Protein AF-A0A7S3ITV2-F1 (afdb_monomer_lite)

Organism: NCBI:txid197538

Radius of gyration: 13.48 Å; chains: 1; bounding box: 32×33×37 Å

Sequence (125 aa):
KNMDFQTINFPIIEEAFLAAESKDYLYSIFVASATGRLDAEIQTMKANNLPECLKQLPEQLGLSNDKALTLIVSLHSLMKEYISTSMVDETVLADKFPPDFKKQLKSFLFKQMREVAPLMKTYIQ

Secondary structure (DSSP, 8-state):
----TT---HHHHHHHHHH-S-HHHHHHHHHHHTSHHHHHHTTT--TTS--HHHHSHHHHTT--HHHHHHHHHHHHHHHHHIIIIITT-HHHHHTTS-TTS-HHHHHHHHHHHHHHHHHHTTT--

Structure (mmCIF, N/CA/C/O backbone):
data_AF-A0A7S3ITV2-F1
#
_entry.id   AF-A0A7S3ITV2-F1
#
loop_
_atom_site.group_PDB
_atom_site.id
_atom_site.type_symbol
_atom_site.label_atom_id
_atom_site.label_alt_id
_atom_site.label_comp_id
_atom_site.label_asym_id
_atom_site.label_entity_id
_atom_site.label_seq_id
_atom_site.pdbx_PDB_ins_code
_atom_site.Cartn_x
_atom_site.Cartn_y
_atom_site.Cartn_z
_atom_site.occupancy
_atom_site.B_iso_or_equiv
_atom_site.auth_seq_id
_atom_site.auth_comp_id
_atom_site.auth_asym_id
_atom_site.auth_atom_id
_atom_site.pdbx_PDB_model_num
ATOM 1 N N . LYS A 1 1 ? -5.144 -20.316 12.631 1.00 33.03 1 LYS A N 1
ATOM 2 C CA . LYS A 1 1 ? -5.340 -20.066 11.184 1.00 33.03 1 LYS A CA 1
ATOM 3 C C . LYS A 1 1 ? -4.181 -19.194 10.743 1.00 33.03 1 LYS A C 1
ATOM 5 O O . LYS A 1 1 ? -4.117 -18.069 11.217 1.00 33.03 1 LYS A O 1
ATOM 10 N N . ASN A 1 2 ? -3.246 -19.725 9.957 1.00 29.48 2 ASN A N 1
ATOM 11 C CA . ASN A 1 2 ? -2.222 -18.884 9.341 1.00 29.48 2 ASN A CA 1
ATOM 12 C C . ASN A 1 2 ? -2.955 -17.952 8.374 1.00 29.48 2 ASN A C 1
ATOM 14 O O . ASN A 1 2 ? -3.701 -18.435 7.523 1.00 29.48 2 ASN A O 1
ATOM 18 N N . MET A 1 3 ? -2.851 -16.642 8.593 1.00 35.62 3 MET A N 1
ATOM 19 C CA . MET A 1 3 ? -3.267 -15.669 7.590 1.00 35.62 3 MET A CA 1
ATOM 20 C C . MET A 1 3 ? -2.385 -15.894 6.367 1.00 35.62 3 MET A C 1
ATOM 22 O O . MET A 1 3 ? -1.172 -16.039 6.496 1.00 35.62 3 MET A O 1
ATOM 26 N N . ASP A 1 4 ? -3.001 -15.996 5.198 1.00 40.44 4 ASP A N 1
ATOM 27 C CA . ASP A 1 4 ? -2.265 -16.101 3.950 1.00 40.44 4 ASP A CA 1
ATOM 28 C C . ASP A 1 4 ? -1.756 -14.699 3.592 1.00 40.44 4 ASP A C 1
ATOM 30 O O . ASP A 1 4 ? -2.453 -13.896 2.969 1.00 40.44 4 ASP A O 1
ATOM 34 N N . PHE A 1 5 ? -0.566 -14.367 4.101 1.00 47.47 5 PHE A N 1
ATOM 35 C CA . PHE A 1 5 ? 0.058 -13.043 3.998 1.00 47.47 5 PHE A CA 1
ATOM 36 C C . PHE A 1 5 ? 0.400 -12.638 2.552 1.00 47.47 5 PHE A C 1
ATOM 38 O O . PHE A 1 5 ? 0.908 -11.545 2.347 1.00 47.47 5 PHE A O 1
ATOM 45 N N . GLN A 1 6 ? 0.114 -13.482 1.553 1.00 54.09 6 GLN A N 1
ATOM 46 C CA . GLN A 1 6 ? 0.281 -13.173 0.129 1.00 54.09 6 GLN A CA 1
ATOM 47 C C . GLN A 1 6 ? -0.941 -12.489 -0.506 1.00 54.09 6 GLN A C 1
ATOM 49 O O . GLN A 1 6 ? -0.875 -12.048 -1.652 1.00 54.09 6 GLN A O 1
ATOM 54 N N . THR A 1 7 ? -2.069 -12.391 0.205 1.00 73.31 7 THR A N 1
ATOM 55 C CA . THR A 1 7 ? -3.303 -11.838 -0.373 1.00 73.31 7 THR A CA 1
ATOM 56 C C . THR A 1 7 ? -3.425 -10.341 -0.088 1.00 73.31 7 THR A C 1
ATOM 58 O O . THR A 1 7 ? -3.628 -9.929 1.053 1.00 73.31 7 THR A O 1
ATOM 61 N N . ILE A 1 8 ? -3.355 -9.516 -1.137 1.00 86.44 8 ILE A N 1
ATOM 62 C CA . ILE A 1 8 ? -3.612 -8.071 -1.052 1.00 86.44 8 ILE A CA 1
ATOM 63 C C . ILE A 1 8 ? -5.104 -7.848 -0.766 1.00 86.44 8 ILE A C 1
ATOM 65 O O . ILE A 1 8 ? -5.960 -8.149 -1.600 1.00 86.44 8 ILE A O 1
ATOM 69 N N . ASN A 1 9 ? -5.439 -7.290 0.399 1.00 88.94 9 ASN A N 1
ATOM 70 C CA . ASN A 1 9 ? -6.812 -6.927 0.737 1.00 88.94 9 ASN A CA 1
ATOM 71 C C . ASN A 1 9 ? -7.109 -5.499 0.238 1.00 88.94 9 ASN A C 1
ATOM 73 O O . ASN A 1 9 ? -6.869 -4.507 0.920 1.00 88.94 9 ASN A O 1
ATOM 77 N N . PHE A 1 10 ? -7.618 -5.377 -0.989 1.00 88.38 10 PHE A N 1
ATOM 78 C CA . PHE A 1 10 ? -7.994 -4.075 -1.554 1.00 88.38 10 PHE A CA 1
ATOM 79 C C . PHE A 1 10 ? -9.107 -3.346 -0.776 1.00 88.38 10 PHE A C 1
ATOM 81 O O . PHE A 1 10 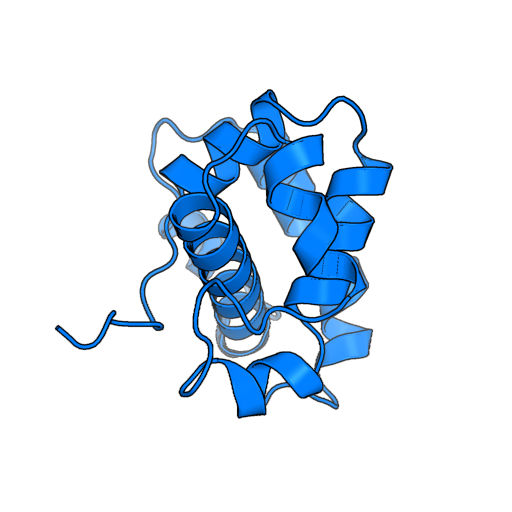? -8.980 -2.132 -0.612 1.00 88.38 10 PHE A O 1
ATOM 88 N N . PRO A 1 11 ? -10.148 -4.024 -0.244 1.00 90.06 11 PRO A N 1
ATOM 89 C CA . PRO A 1 11 ? -11.162 -3.365 0.579 1.00 90.06 11 PRO A CA 1
ATOM 90 C C . PRO A 1 11 ? -10.597 -2.632 1.797 1.00 90.06 11 PRO A C 1
ATOM 92 O O . PRO A 1 11 ? -10.998 -1.499 2.049 1.00 90.06 11 PRO A O 1
ATOM 95 N N . ILE A 1 12 ? -9.647 -3.229 2.531 1.00 88.06 12 ILE A N 1
ATOM 96 C CA . ILE A 1 12 ? -9.076 -2.549 3.703 1.00 88.06 12 ILE A CA 1
ATOM 97 C C . ILE A 1 12 ? -8.195 -1.367 3.302 1.00 88.06 12 ILE A C 1
ATOM 99 O O . ILE A 1 12 ? -8.165 -0.365 4.010 1.00 88.06 12 ILE A O 1
ATOM 103 N N . ILE A 1 13 ? -7.508 -1.462 2.157 1.00 88.69 13 ILE A N 1
ATOM 104 C CA . ILE A 1 13 ? -6.761 -0.337 1.591 1.00 88.69 13 ILE A CA 1
ATOM 105 C C . ILE A 1 13 ? -7.740 0.794 1.282 1.00 88.69 13 ILE A C 1
ATOM 107 O O . ILE A 1 13 ? -7.528 1.916 1.719 1.00 88.69 13 ILE A O 1
ATOM 111 N N . GLU A 1 14 ? -8.843 0.520 0.594 1.00 87.38 14 GLU A N 1
ATOM 112 C CA . GLU A 1 14 ? -9.832 1.553 0.292 1.00 87.38 14 GLU A CA 1
ATOM 113 C C . GLU A 1 14 ? -10.475 2.151 1.553 1.00 87.38 14 GLU A C 1
ATOM 115 O O . GLU A 1 14 ? -10.556 3.373 1.657 1.00 87.38 14 GLU A O 1
ATOM 120 N N . GLU A 1 15 ? -10.854 1.328 2.535 1.00 87.06 15 GLU A N 1
ATOM 121 C CA . GLU A 1 15 ? -11.388 1.782 3.829 1.00 87.06 15 GLU A CA 1
ATOM 122 C C . GLU A 1 15 ? -10.406 2.729 4.536 1.00 87.06 15 GLU A C 1
ATOM 124 O O . GLU A 1 15 ? -10.766 3.857 4.871 1.00 87.06 15 GLU A O 1
ATOM 129 N N . ALA A 1 16 ? -9.148 2.308 4.690 1.00 83.25 16 ALA A N 1
ATOM 130 C CA . ALA A 1 16 ? -8.092 3.098 5.319 1.00 83.25 16 ALA A CA 1
ATOM 131 C C . ALA A 1 16 ? -7.841 4.422 4.589 1.00 83.25 16 ALA A C 1
ATOM 133 O O . ALA A 1 16 ? -7.660 5.466 5.209 1.00 83.25 16 ALA A O 1
ATOM 134 N N . PHE A 1 17 ? -7.849 4.390 3.259 1.00 79.62 17 PHE A N 1
ATOM 135 C CA . PHE A 1 17 ? -7.614 5.570 2.441 1.00 79.62 17 PHE A CA 1
ATOM 136 C C . PHE A 1 17 ? -8.769 6.566 2.453 1.00 79.62 17 PHE A C 1
ATOM 138 O O . PHE A 1 17 ? -8.530 7.762 2.306 1.00 79.62 17 PHE A O 1
ATOM 145 N N . LEU A 1 18 ? -10.004 6.093 2.609 1.00 81.69 18 LEU A N 1
ATOM 146 C CA . LEU A 1 18 ? -11.173 6.956 2.764 1.00 81.69 18 LEU A CA 1
ATOM 147 C C . LEU A 1 18 ? -11.281 7.536 4.174 1.00 81.69 18 LEU A C 1
ATOM 149 O O . LEU A 1 18 ? -11.800 8.639 4.322 1.00 81.69 18 LEU A O 1
ATOM 153 N N . ALA A 1 19 ? -10.794 6.810 5.180 1.00 81.69 19 ALA A N 1
ATOM 154 C CA . ALA A 1 19 ? -10.731 7.274 6.562 1.00 81.69 19 ALA A CA 1
ATOM 155 C C . ALA A 1 19 ? -9.559 8.236 6.820 1.00 81.69 19 ALA A C 1
ATOM 157 O O . ALA A 1 19 ? -9.601 9.018 7.764 1.00 81.69 19 ALA A O 1
ATOM 158 N N . ALA A 1 20 ? -8.512 8.194 5.995 1.00 74.88 20 ALA A N 1
ATOM 159 C CA . ALA A 1 20 ? -7.344 9.035 6.187 1.00 74.88 20 ALA A CA 1
ATOM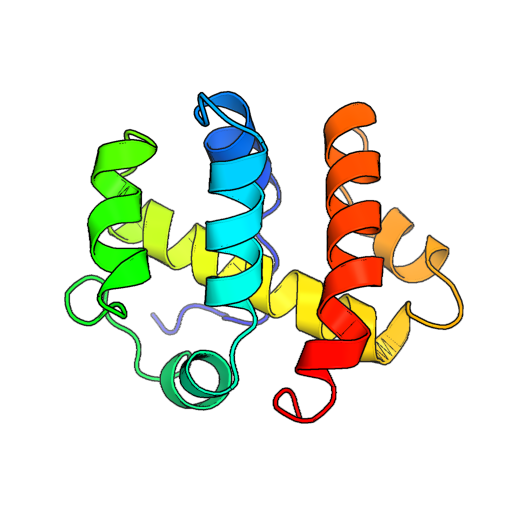 160 C C . ALA A 1 20 ? -7.629 10.509 5.874 1.00 74.88 20 ALA A C 1
ATOM 162 O O . ALA A 1 20 ? -7.946 10.888 4.746 1.00 74.88 20 ALA A O 1
ATOM 163 N N . GLU A 1 21 ? -7.395 11.361 6.868 1.00 69.38 21 GLU A N 1
ATOM 164 C CA . GLU A 1 21 ? -7.569 12.813 6.757 1.00 69.38 21 GLU A CA 1
ATOM 165 C C . GLU A 1 21 ? -6.469 13.492 5.916 1.00 69.38 21 GLU A C 1
ATOM 167 O O . GLU A 1 21 ? -6.619 14.640 5.496 1.00 69.38 21 GLU A O 1
ATOM 172 N N . SER A 1 22 ? -5.357 12.794 5.639 1.00 75.31 22 SER A N 1
ATOM 173 C CA . SER A 1 22 ? -4.219 13.333 4.885 1.00 75.31 22 SER A CA 1
ATOM 174 C C . SER A 1 22 ? -3.534 12.302 3.985 1.00 75.31 22 SER A C 1
ATOM 176 O O . SER A 1 22 ? -3.246 11.169 4.376 1.00 75.31 22 SER A O 1
ATOM 178 N N . LYS A 1 23 ? -3.184 12.742 2.769 1.00 71.00 23 LYS A N 1
ATOM 179 C CA . LYS A 1 23 ? -2.385 11.966 1.806 1.00 71.00 23 LYS A CA 1
ATOM 180 C C . LYS A 1 23 ? -0.942 11.752 2.269 1.00 71.00 23 LYS A C 1
ATOM 182 O O . LYS A 1 23 ? -0.361 10.722 1.935 1.00 71.00 23 LYS A O 1
ATOM 187 N N . ASP A 1 24 ? -0.389 12.678 3.049 1.00 74.75 24 ASP A N 1
ATOM 188 C CA . ASP A 1 24 ? 0.977 12.577 3.585 1.00 74.75 24 ASP A CA 1
ATOM 189 C C . ASP A 1 24 ? 1.064 11.501 4.671 1.00 74.75 24 ASP A C 1
ATOM 191 O O . ASP A 1 24 ? 2.058 10.782 4.803 1.00 74.75 24 ASP A O 1
ATOM 195 N N . TYR A 1 25 ? -0.029 11.340 5.414 1.00 72.56 25 TYR A N 1
ATOM 196 C CA . TYR A 1 25 ? -0.159 10.297 6.415 1.00 72.56 25 TYR A CA 1
ATOM 197 C C . TYR A 1 25 ? -0.217 8.908 5.762 1.00 72.56 25 TYR A C 1
ATOM 199 O O . TYR A 1 25 ? 0.542 8.010 6.122 1.00 72.56 25 TYR A O 1
ATOM 207 N N . LEU A 1 26 ? -1.022 8.763 4.707 1.00 73.94 26 LEU A N 1
ATOM 208 C CA . LEU A 1 26 ? -1.081 7.541 3.899 1.00 73.94 26 LEU A CA 1
ATOM 209 C C . LEU A 1 26 ? 0.256 7.192 3.249 1.00 73.94 26 LEU A C 1
ATOM 211 O O . LEU A 1 26 ? 0.624 6.021 3.192 1.00 73.94 26 LEU A O 1
ATOM 215 N N . TYR A 1 27 ? 0.997 8.198 2.785 1.00 78.19 27 TYR A N 1
ATOM 216 C CA . TYR A 1 27 ? 2.351 8.000 2.285 1.00 78.19 27 TYR A CA 1
ATOM 217 C C . TYR A 1 27 ? 3.291 7.478 3.374 1.00 78.19 27 TYR A C 1
ATOM 219 O O . TYR A 1 27 ? 3.992 6.495 3.156 1.00 78.19 27 TYR A O 1
ATOM 227 N N . SER A 1 28 ? 3.259 8.080 4.564 1.00 77.50 28 SER A N 1
ATOM 228 C CA . SER A 1 28 ? 4.092 7.663 5.699 1.00 77.50 28 SER A CA 1
ATOM 229 C C . SER A 1 28 ? 3.807 6.216 6.113 1.00 77.50 28 SER A C 1
ATOM 231 O O . SER A 1 28 ? 4.739 5.442 6.336 1.00 77.50 28 SER A O 1
ATOM 233 N N . ILE A 1 29 ? 2.528 5.824 6.140 1.00 78.25 29 ILE A N 1
ATOM 234 C CA . ILE A 1 29 ? 2.105 4.435 6.365 1.00 78.25 29 ILE A CA 1
ATOM 235 C C . ILE A 1 29 ? 2.656 3.525 5.276 1.00 78.25 29 ILE A C 1
ATOM 237 O O . ILE A 1 29 ? 3.208 2.469 5.573 1.00 78.25 29 ILE A O 1
ATOM 241 N N . PHE A 1 30 ? 2.494 3.922 4.017 1.00 79.69 30 PHE A N 1
ATOM 242 C CA . PHE A 1 30 ? 2.910 3.127 2.877 1.00 79.69 30 PHE A CA 1
ATOM 243 C C . PHE A 1 30 ? 4.423 2.877 2.890 1.00 79.69 30 PHE A C 1
ATOM 245 O O . PHE A 1 30 ? 4.857 1.727 2.812 1.00 79.69 30 PHE A O 1
ATOM 252 N N . VAL A 1 31 ? 5.222 3.927 3.099 1.00 79.12 31 VAL A N 1
ATOM 253 C CA . VAL A 1 31 ? 6.680 3.833 3.256 1.00 79.12 31 VAL A CA 1
ATOM 254 C C . VAL A 1 31 ? 7.034 2.922 4.425 1.00 79.12 31 VAL A C 1
ATOM 256 O O . VAL A 1 31 ? 7.809 1.986 4.241 1.00 79.12 31 VAL A O 1
ATOM 259 N N . ALA A 1 32 ? 6.438 3.143 5.603 1.00 77.19 32 ALA A N 1
ATOM 260 C CA . ALA A 1 32 ? 6.679 2.310 6.777 1.00 77.19 32 ALA A CA 1
ATOM 261 C C . ALA A 1 32 ? 6.365 0.834 6.490 1.00 77.19 32 ALA A C 1
ATOM 263 O O . ALA A 1 32 ? 7.204 -0.021 6.774 1.00 77.19 32 ALA A O 1
ATOM 264 N N . SER A 1 33 ? 5.218 0.560 5.854 1.00 77.88 33 SER A N 1
ATOM 265 C CA . SER A 1 33 ? 4.748 -0.780 5.483 1.00 77.88 33 SER A CA 1
ATOM 266 C C . SER A 1 33 ? 5.659 -1.491 4.481 1.00 77.88 33 SER A C 1
ATOM 268 O O . SER A 1 33 ? 5.684 -2.714 4.443 1.00 77.88 33 SER A O 1
ATOM 270 N N . ALA A 1 34 ? 6.454 -0.753 3.707 1.00 73.75 34 ALA A N 1
ATOM 271 C CA . ALA A 1 34 ? 7.354 -1.316 2.709 1.00 73.75 34 ALA A CA 1
ATOM 272 C C . ALA A 1 34 ? 8.773 -1.609 3.243 1.00 73.75 34 ALA A C 1
ATOM 274 O O . ALA A 1 34 ? 9.584 -2.168 2.510 1.00 73.75 34 ALA A O 1
ATOM 275 N N . THR A 1 35 ? 9.113 -1.231 4.487 1.00 69.81 35 THR A N 1
ATOM 276 C CA . THR A 1 35 ? 10.482 -1.363 5.045 1.00 69.81 35 THR A CA 1
ATOM 277 C C . THR A 1 35 ? 10.957 -2.795 5.273 1.00 69.81 35 THR A C 1
ATOM 279 O O . THR A 1 35 ? 10.184 -3.670 5.636 1.00 69.81 35 THR A O 1
ATOM 282 N N . GLY A 1 36 ? 12.268 -3.038 5.122 1.00 58.44 36 GLY A N 1
ATOM 283 C CA . GLY A 1 36 ? 12.864 -4.375 5.287 1.00 58.44 36 GLY A CA 1
ATOM 284 C C . GLY A 1 36 ? 12.707 -4.987 6.680 1.00 58.44 36 GLY A C 1
ATOM 285 O O . GLY A 1 36 ? 12.787 -6.202 6.822 1.00 58.44 36 GLY A O 1
ATOM 286 N N . ARG A 1 37 ? 12.434 -4.173 7.713 1.00 62.47 37 ARG A N 1
ATOM 287 C CA . ARG A 1 37 ? 12.070 -4.698 9.041 1.00 62.47 37 ARG A CA 1
ATOM 288 C C . ARG A 1 37 ? 10.768 -5.493 8.973 1.00 62.47 37 ARG A C 1
ATOM 290 O O . ARG A 1 37 ? 10.673 -6.555 9.569 1.00 62.47 37 ARG A O 1
ATOM 297 N N . LEU A 1 38 ? 9.808 -5.020 8.181 1.00 66.69 38 LEU A N 1
ATOM 298 C CA . LEU A 1 38 ? 8.526 -5.684 8.007 1.00 66.69 38 LEU A CA 1
ATOM 299 C C . LEU A 1 38 ? 8.627 -6.989 7.233 1.00 66.69 38 LEU A C 1
ATOM 301 O O . LEU A 1 38 ? 7.984 -7.928 7.661 1.00 66.69 38 LEU A O 1
ATOM 305 N N . ASP A 1 39 ? 9.423 -7.098 6.168 1.00 66.44 39 ASP A N 1
ATOM 306 C CA . ASP A 1 39 ? 9.495 -8.343 5.372 1.00 66.44 39 ASP A CA 1
ATOM 307 C C . ASP A 1 39 ? 9.933 -9.546 6.239 1.00 66.44 39 ASP A C 1
ATOM 309 O O . ASP A 1 39 ? 9.324 -10.616 6.199 1.00 66.44 39 ASP A O 1
ATOM 313 N N . ALA A 1 40 ? 10.913 -9.337 7.128 1.00 66.62 40 ALA A N 1
ATOM 314 C CA . ALA A 1 40 ? 11.342 -10.340 8.107 1.00 66.62 40 ALA A CA 1
ATOM 315 C C . ALA A 1 40 ? 10.320 -10.559 9.244 1.00 66.62 40 ALA A C 1
ATOM 317 O O . ALA A 1 40 ? 10.161 -11.675 9.742 1.00 66.62 40 ALA A O 1
ATOM 318 N N . GLU A 1 41 ? 9.622 -9.505 9.670 1.00 66.12 41 GLU A N 1
ATOM 319 C CA . GLU A 1 41 ? 8.688 -9.547 10.800 1.00 66.12 41 GLU A CA 1
ATOM 320 C C . GLU A 1 41 ? 7.275 -10.007 10.406 1.00 66.12 41 GLU A C 1
ATOM 322 O O . GLU A 1 41 ? 6.548 -10.501 11.268 1.00 66.12 41 GLU A O 1
ATOM 327 N N . ILE A 1 42 ? 6.880 -9.926 9.129 1.00 66.44 42 ILE A N 1
ATOM 328 C CA . ILE A 1 42 ? 5.499 -10.148 8.663 1.00 66.44 42 ILE A CA 1
ATOM 329 C C . ILE A 1 42 ? 5.001 -11.555 8.995 1.00 66.44 42 ILE A C 1
ATOM 331 O O . ILE A 1 42 ? 3.836 -11.739 9.334 1.00 66.44 42 ILE A O 1
ATOM 335 N N . GLN A 1 43 ? 5.905 -12.540 8.987 1.00 62.12 43 GLN A N 1
ATOM 336 C CA . GLN A 1 43 ? 5.600 -13.936 9.316 1.00 62.12 43 GLN A CA 1
ATOM 337 C C . GLN A 1 43 ? 5.352 -14.163 10.815 1.00 62.12 43 GLN A C 1
ATOM 339 O O . GLN A 1 43 ? 4.758 -15.170 11.201 1.00 62.12 43 GLN A O 1
ATOM 344 N N . THR A 1 44 ? 5.807 -13.244 11.671 1.00 64.50 44 THR A N 1
ATOM 345 C CA . THR A 1 44 ? 5.712 -13.345 13.138 1.00 64.50 44 THR A CA 1
ATOM 346 C C . THR A 1 44 ? 4.876 -12.227 13.765 1.00 64.50 44 THR A C 1
ATOM 348 O O . THR A 1 44 ? 4.636 -12.241 14.978 1.00 64.50 44 THR A O 1
ATOM 351 N N . MET A 1 45 ? 4.396 -11.282 12.950 1.00 65.38 45 MET A N 1
ATOM 352 C CA . MET A 1 45 ? 3.625 -10.134 13.399 1.00 65.38 45 MET A CA 1
ATOM 353 C C . MET A 1 45 ? 2.324 -10.564 14.071 1.00 65.38 45 MET A C 1
ATOM 355 O O . MET A 1 45 ? 1.483 -11.267 13.512 1.00 65.38 45 MET A O 1
ATOM 359 N N . LYS A 1 46 ? 2.147 -10.073 15.295 1.00 65.44 46 LYS A N 1
ATOM 360 C CA . LYS A 1 46 ? 0.883 -10.101 16.030 1.00 65.44 46 LYS A CA 1
ATOM 361 C C . LYS A 1 46 ? 0.426 -8.663 16.218 1.00 65.44 46 LYS A C 1
ATOM 363 O O . LYS A 1 46 ? 1.264 -7.775 16.346 1.00 65.44 46 LYS A O 1
ATOM 368 N N . ALA A 1 47 ? -0.884 -8.448 16.318 1.00 60.34 47 ALA A N 1
ATOM 369 C CA . ALA A 1 47 ? -1.496 -7.129 16.506 1.00 60.34 47 ALA A CA 1
ATOM 370 C C . ALA A 1 47 ? -0.854 -6.281 17.631 1.00 60.34 47 ALA A C 1
ATOM 372 O O . ALA A 1 47 ? -0.817 -5.060 17.540 1.00 60.34 47 ALA A O 1
ATOM 373 N N . ASN A 1 48 ? -0.286 -6.923 18.660 1.00 59.41 48 ASN A N 1
ATOM 374 C CA . ASN A 1 48 ? 0.337 -6.257 19.810 1.00 59.41 48 ASN A CA 1
ATOM 375 C C . ASN A 1 48 ? 1.831 -5.918 19.621 1.00 59.41 48 ASN A C 1
ATOM 377 O O . ASN A 1 48 ? 2.424 -5.310 20.507 1.00 59.41 48 ASN A O 1
ATOM 381 N N . ASN A 1 49 ? 2.452 -6.335 18.513 1.00 64.88 49 ASN A N 1
ATOM 382 C CA . ASN A 1 49 ? 3.888 -6.180 18.253 1.00 64.88 49 ASN A CA 1
ATOM 383 C C . ASN A 1 49 ? 4.166 -5.482 16.911 1.00 64.88 49 ASN A C 1
ATOM 385 O O . ASN A 1 49 ? 5.081 -5.852 16.183 1.00 64.88 49 ASN A O 1
ATOM 389 N N . LEU A 1 50 ? 3.336 -4.498 16.562 1.00 63.50 50 LEU A N 1
ATOM 390 C CA . LEU A 1 50 ? 3.576 -3.633 15.410 1.00 63.50 50 LEU A CA 1
ATOM 391 C C . LEU A 1 50 ? 4.755 -2.675 15.694 1.00 63.50 50 LEU A C 1
ATOM 393 O O . LEU A 1 50 ? 4.933 -2.271 16.844 1.00 63.50 50 LEU A O 1
ATOM 397 N N . PRO A 1 51 ? 5.540 -2.265 14.681 1.00 62.03 51 PRO A N 1
ATOM 398 C CA . PRO A 1 51 ? 6.503 -1.175 14.781 1.00 62.03 51 PRO A CA 1
ATOM 399 C C . PRO A 1 51 ? 5.871 0.090 15.361 1.00 62.03 51 PRO A C 1
ATOM 401 O O . PRO A 1 51 ? 4.698 0.359 15.120 1.00 62.03 51 PRO A O 1
ATOM 404 N N . GLU A 1 52 ? 6.648 0.897 16.087 1.00 66.19 52 GLU A N 1
ATOM 405 C CA . GLU A 1 52 ? 6.165 2.106 16.777 1.00 66.19 52 GLU A CA 1
ATOM 406 C C . GLU A 1 52 ? 5.334 3.026 15.861 1.00 66.19 52 GLU A C 1
ATOM 408 O O . GLU A 1 52 ? 4.242 3.455 16.226 1.00 66.19 52 GLU A O 1
ATOM 413 N N . CYS A 1 53 ? 5.805 3.245 14.627 1.00 59.78 53 CYS A N 1
ATOM 414 C CA . CYS A 1 53 ? 5.129 4.057 13.610 1.00 59.78 53 CYS A CA 1
ATOM 415 C C . CYS A 1 53 ? 3.796 3.470 13.114 1.00 59.78 53 CYS A C 1
ATOM 417 O O . CYS A 1 53 ? 2.986 4.188 12.540 1.00 59.78 53 CYS A O 1
ATOM 419 N N . LEU A 1 54 ? 3.561 2.178 13.341 1.00 67.50 54 LEU A N 1
ATOM 420 C CA . LEU A 1 54 ? 2.356 1.449 12.951 1.00 67.50 54 LEU A CA 1
ATOM 421 C C . LEU A 1 54 ? 1.424 1.171 14.138 1.00 67.50 54 LEU A C 1
ATOM 423 O O . LEU A 1 54 ? 0.260 0.850 13.925 1.00 67.50 54 LEU A O 1
ATOM 427 N N . LYS A 1 55 ? 1.887 1.324 15.387 1.00 71.12 55 LYS A N 1
ATOM 428 C CA . LYS A 1 55 ? 1.039 1.194 16.589 1.00 71.12 55 LYS A CA 1
ATOM 429 C C . LYS A 1 55 ? -0.000 2.310 16.706 1.00 71.12 55 LYS A C 1
ATOM 431 O O . LYS A 1 55 ? -1.047 2.087 17.298 1.00 71.12 55 LYS A O 1
ATOM 436 N N . GLN A 1 56 ? 0.287 3.491 16.158 1.00 72.94 56 GLN A N 1
ATOM 437 C CA . GLN A 1 56 ? -0.625 4.645 16.168 1.00 72.94 56 GLN A CA 1
ATOM 438 C C . GLN A 1 56 ? -1.653 4.598 15.025 1.00 72.94 56 GLN A C 1
ATOM 440 O O . GLN A 1 56 ? -2.667 5.290 15.057 1.00 72.94 56 GLN A O 1
ATOM 445 N N . LEU A 1 57 ? -1.418 3.733 14.037 1.00 74.38 57 LEU A N 1
ATOM 446 C CA . LEU A 1 57 ? -2.229 3.583 12.834 1.00 74.38 57 LEU A CA 1
ATOM 447 C C . LEU A 1 57 ? -3.693 3.177 13.091 1.00 74.38 57 LEU A C 1
ATOM 449 O O . LEU A 1 57 ? -4.568 3.764 12.454 1.00 74.38 57 LEU A O 1
ATOM 453 N N . PRO A 1 58 ? -4.005 2.227 14.001 1.00 77.50 58 PRO A N 1
ATOM 454 C CA . PRO A 1 58 ? -5.388 1.884 14.325 1.00 77.50 58 PRO A CA 1
ATOM 455 C C . PRO A 1 58 ? -6.180 3.100 14.823 1.00 77.50 58 PRO A C 1
ATOM 457 O O . PRO A 1 58 ? -7.258 3.382 14.311 1.00 77.50 58 PRO A O 1
ATOM 460 N N . GLU A 1 59 ? -5.622 3.862 15.767 1.00 77.69 59 GLU A N 1
ATOM 461 C CA . GLU A 1 59 ? -6.276 5.041 16.345 1.00 77.69 59 GLU A CA 1
ATOM 462 C C . GLU A 1 59 ? -6.472 6.147 15.301 1.00 77.69 59 GLU A C 1
ATOM 464 O O . GLU A 1 59 ? -7.567 6.686 15.164 1.00 77.69 59 GLU A O 1
ATOM 469 N N . GLN A 1 60 ? -5.438 6.425 14.506 1.00 75.94 60 GLN A N 1
ATOM 470 C CA . GLN A 1 60 ? -5.435 7.502 13.511 1.00 75.94 60 GLN A CA 1
ATOM 471 C C . GLN A 1 60 ? -6.359 7.246 12.313 1.00 75.94 60 GLN A C 1
ATOM 473 O O .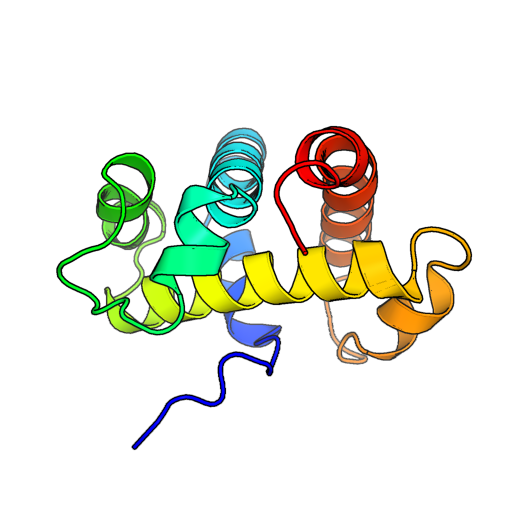 GLN A 1 60 ? -6.816 8.197 11.686 1.00 75.94 60 GLN A O 1
ATOM 478 N N . LEU A 1 61 ? -6.642 5.983 11.985 1.00 76.94 61 LEU A N 1
ATOM 479 C CA . LEU A 1 61 ? -7.560 5.612 10.901 1.00 76.94 61 LEU A CA 1
ATOM 480 C C . LEU A 1 61 ? -8.925 5.123 11.402 1.00 76.94 61 LEU A C 1
ATOM 482 O O . LEU A 1 61 ? -9.749 4.694 10.596 1.00 76.94 61 LEU A O 1
ATOM 486 N N . GLY A 1 62 ? -9.162 5.130 12.718 1.00 78.56 62 GLY A N 1
ATOM 487 C CA . GLY A 1 62 ? -10.376 4.560 13.307 1.00 78.56 62 GLY A CA 1
ATOM 488 C C . GLY A 1 62 ? -10.540 3.058 13.031 1.00 78.56 62 GLY A C 1
ATOM 489 O O . GLY A 1 62 ? -11.661 2.557 12.940 1.00 78.56 62 GLY A O 1
ATOM 490 N N . LEU A 1 63 ? -9.433 2.330 12.866 1.00 81.88 63 LEU A N 1
ATOM 491 C CA . LEU A 1 63 ? -9.404 0.898 12.580 1.00 81.88 63 LEU A CA 1
ATOM 492 C C . LEU A 1 63 ? -9.147 0.093 13.859 1.00 81.88 63 LEU A C 1
ATOM 494 O O . LEU A 1 63 ? -8.413 0.504 14.750 1.00 81.88 63 LEU A O 1
ATOM 498 N N . SER A 1 64 ? -9.684 -1.126 13.928 1.00 83.75 64 SER A N 1
ATOM 499 C CA . SER A 1 64 ? -9.227 -2.108 14.924 1.00 83.75 64 SER A CA 1
ATOM 500 C C . SER A 1 64 ? -7.778 -2.540 14.650 1.00 83.75 64 SER A C 1
ATOM 502 O O . SER A 1 64 ? -7.354 -2.538 13.492 1.00 83.75 64 SER A O 1
ATOM 504 N N . ASN A 1 65 ? -7.060 -3.030 15.664 1.00 78.25 65 ASN A N 1
ATOM 505 C CA . ASN A 1 65 ? -5.685 -3.525 15.494 1.00 78.25 65 ASN A CA 1
ATOM 506 C C . ASN A 1 65 ? -5.560 -4.622 14.416 1.00 78.25 65 ASN A C 1
ATOM 508 O O . ASN A 1 65 ? -4.602 -4.616 13.648 1.00 78.25 65 ASN A O 1
ATOM 512 N N . ASP A 1 66 ? -6.543 -5.521 14.299 1.00 81.12 66 ASP A N 1
ATOM 513 C CA . ASP A 1 66 ? -6.539 -6.582 13.279 1.00 81.12 66 ASP A CA 1
ATOM 514 C C . ASP A 1 66 ? -6.680 -6.018 11.857 1.00 81.12 66 ASP A C 1
ATOM 516 O O . ASP A 1 66 ? -6.011 -6.462 10.919 1.00 81.12 66 ASP A O 1
ATOM 520 N N . LYS A 1 67 ? -7.522 -4.992 11.695 1.00 83.62 67 LYS A N 1
ATOM 521 C CA . LYS A 1 67 ? -7.675 -4.254 10.434 1.00 83.62 67 LYS A CA 1
ATOM 522 C C . LYS A 1 67 ? -6.403 -3.490 10.068 1.00 83.62 67 LYS A C 1
ATOM 524 O O . LYS A 1 67 ? -5.980 -3.547 8.918 1.00 83.62 67 LYS A O 1
ATOM 529 N N . ALA A 1 68 ? -5.769 -2.836 11.038 1.00 81.19 68 ALA A N 1
ATOM 530 C CA . ALA A 1 68 ? -4.494 -2.152 10.846 1.00 81.19 68 ALA A CA 1
ATOM 531 C C . ALA A 1 68 ? -3.380 -3.124 10.424 1.00 81.19 68 ALA A C 1
ATOM 533 O O . ALA A 1 68 ? -2.668 -2.861 9.458 1.00 81.19 68 ALA A O 1
ATOM 534 N N . LEU A 1 69 ? -3.278 -4.285 11.080 1.00 79.69 69 LEU A N 1
ATOM 535 C CA . LEU A 1 69 ? -2.343 -5.339 10.685 1.00 79.69 69 LEU A CA 1
ATOM 536 C C . LEU A 1 69 ? -2.624 -5.822 9.256 1.00 79.69 69 LEU A C 1
ATOM 538 O O . LEU A 1 69 ? -1.708 -5.909 8.441 1.00 79.69 69 LEU A O 1
ATOM 542 N N . THR A 1 70 ? -3.893 -6.074 8.927 1.00 84.69 70 THR A N 1
ATOM 543 C CA . THR A 1 70 ? -4.299 -6.492 7.576 1.00 84.69 70 THR A CA 1
ATOM 544 C C . THR A 1 70 ? -3.941 -5.434 6.529 1.00 84.69 70 THR A C 1
ATOM 546 O O . THR A 1 70 ? -3.468 -5.785 5.447 1.00 84.69 70 THR A O 1
ATOM 549 N N . LEU A 1 71 ? -4.115 -4.146 6.842 1.00 85.69 71 LEU A N 1
ATOM 550 C CA . LEU A 1 71 ? -3.717 -3.043 5.968 1.00 85.69 71 LEU A CA 1
ATOM 551 C C . LEU A 1 71 ? -2.211 -3.062 5.706 1.00 85.69 71 LEU A C 1
ATOM 553 O O . LEU A 1 71 ? -1.796 -3.031 4.552 1.00 85.69 71 LEU A O 1
ATOM 557 N N . ILE A 1 72 ? -1.402 -3.143 6.762 1.00 83.12 72 ILE A N 1
ATOM 558 C CA . ILE A 1 72 ? 0.063 -3.137 6.669 1.00 83.12 72 ILE A CA 1
ATOM 559 C C . ILE A 1 72 ? 0.551 -4.290 5.791 1.00 83.12 72 ILE A C 1
ATOM 561 O O . ILE A 1 72 ? 1.326 -4.071 4.862 1.00 83.12 72 ILE A O 1
ATOM 565 N N . VAL A 1 73 ? 0.039 -5.498 6.034 1.00 82.69 73 VAL A N 1
ATOM 566 C CA . VAL A 1 73 ? 0.355 -6.686 5.231 1.00 82.69 73 VAL A CA 1
ATOM 567 C C . VAL A 1 73 ? -0.050 -6.497 3.772 1.00 82.69 73 VAL A C 1
ATOM 569 O O . VAL A 1 73 ? 0.699 -6.862 2.865 1.00 82.69 73 VAL A O 1
ATOM 572 N N . SER A 1 74 ? -1.219 -5.905 3.533 1.00 87.44 74 SER A N 1
ATOM 573 C CA . SER A 1 74 ? -1.735 -5.688 2.180 1.00 87.44 74 SER A CA 1
ATOM 574 C C . SER A 1 74 ? -0.911 -4.665 1.408 1.00 87.44 74 SER A C 1
ATOM 576 O O . SER A 1 74 ? -0.609 -4.898 0.241 1.00 87.44 74 SER A O 1
ATOM 578 N N . LEU A 1 75 ? -0.510 -3.559 2.043 1.00 87.81 75 LEU A N 1
ATOM 579 C CA . LEU A 1 75 ? 0.349 -2.542 1.429 1.00 87.81 75 LEU A CA 1
ATOM 580 C C . LEU A 1 75 ? 1.762 -3.075 1.170 1.00 87.81 75 LEU A C 1
ATOM 582 O O . LEU A 1 75 ? 2.323 -2.818 0.105 1.00 87.81 75 LEU A O 1
ATOM 586 N N . HIS A 1 76 ? 2.299 -3.874 2.095 1.00 85.12 76 HIS A N 1
ATOM 587 C CA . HIS A 1 76 ? 3.575 -4.555 1.903 1.00 85.12 76 HIS A CA 1
ATOM 588 C C . HIS A 1 76 ? 3.519 -5.507 0.702 1.00 85.12 76 HIS A C 1
ATOM 590 O O . HIS A 1 76 ? 4.327 -5.399 -0.217 1.00 85.12 76 HIS A O 1
ATOM 596 N N . SER A 1 77 ? 2.513 -6.384 0.658 1.00 85.44 77 SER A N 1
ATOM 597 C CA . SER A 1 77 ? 2.311 -7.337 -0.443 1.00 85.44 77 SER A CA 1
ATOM 598 C C . SER A 1 77 ? 2.097 -6.634 -1.780 1.00 85.44 77 SER A C 1
ATOM 600 O O . SER A 1 77 ? 2.645 -7.058 -2.794 1.00 85.44 77 SER A O 1
ATOM 602 N N . LEU A 1 78 ? 1.358 -5.520 -1.777 1.00 88.50 78 LEU A N 1
ATOM 603 C CA . LEU A 1 78 ? 1.161 -4.676 -2.952 1.00 88.50 78 LEU A CA 1
ATOM 604 C C . LEU A 1 78 ? 2.497 -4.129 -3.477 1.00 88.50 78 LEU A C 1
ATOM 606 O O . LEU A 1 78 ? 2.745 -4.177 -4.681 1.00 88.50 78 LEU A O 1
ATOM 610 N N . MET A 1 79 ? 3.379 -3.664 -2.587 1.00 87.81 79 MET A N 1
ATOM 611 C CA . MET A 1 79 ? 4.720 -3.218 -2.966 1.00 87.81 79 MET A CA 1
ATOM 612 C C . MET A 1 79 ? 5.591 -4.369 -3.484 1.00 87.81 79 MET A C 1
ATOM 614 O O . MET A 1 79 ? 6.267 -4.200 -4.499 1.00 87.81 79 MET A O 1
ATOM 618 N N . LYS A 1 80 ? 5.575 -5.538 -2.824 1.00 84.19 80 LYS A N 1
ATOM 619 C CA . LYS A 1 80 ? 6.326 -6.720 -3.283 1.00 84.19 80 LYS A CA 1
ATOM 620 C C . LYS A 1 80 ? 5.914 -7.109 -4.698 1.00 84.19 80 LYS A C 1
ATOM 622 O O . LYS A 1 80 ? 6.777 -7.276 -5.554 1.00 84.19 80 LYS A O 1
ATOM 627 N N . GLU A 1 81 ? 4.609 -7.192 -4.946 1.00 85.75 81 GLU A N 1
ATOM 628 C CA . GLU A 1 81 ? 4.051 -7.518 -6.259 1.00 85.75 81 GLU A CA 1
ATOM 629 C C . GLU A 1 81 ? 4.457 -6.484 -7.313 1.00 85.75 81 GLU A C 1
ATOM 631 O O . GLU A 1 81 ? 4.861 -6.838 -8.423 1.00 85.75 81 GLU A O 1
ATOM 636 N N . TYR A 1 82 ? 4.400 -5.199 -6.959 1.00 88.06 82 TYR A N 1
ATOM 637 C CA . TYR A 1 82 ? 4.827 -4.132 -7.850 1.00 88.06 82 TYR A CA 1
ATOM 638 C C . TYR A 1 82 ? 6.307 -4.260 -8.232 1.00 88.06 82 TYR A C 1
ATOM 640 O O . TYR A 1 82 ? 6.642 -4.201 -9.415 1.00 88.06 82 TYR A O 1
ATOM 648 N N . ILE A 1 83 ? 7.187 -4.490 -7.252 1.00 85.31 83 ILE A N 1
ATOM 649 C CA . ILE A 1 83 ? 8.632 -4.657 -7.464 1.00 85.31 83 ILE A CA 1
ATOM 650 C C . ILE A 1 83 ? 8.945 -5.897 -8.307 1.00 85.31 83 ILE A C 1
ATOM 652 O O . ILE A 1 83 ? 9.808 -5.824 -9.186 1.00 85.31 83 ILE A O 1
ATOM 656 N N . SER A 1 84 ? 8.266 -7.017 -8.046 1.00 82.75 84 SER A N 1
ATOM 657 C CA . SER A 1 84 ? 8.559 -8.308 -8.673 1.00 82.75 84 SER A CA 1
ATOM 658 C C . SER A 1 84 ? 8.027 -8.431 -10.100 1.00 82.75 84 SER A C 1
ATOM 660 O O . SER A 1 84 ? 8.656 -9.098 -10.920 1.00 82.75 84 SER A O 1
ATOM 662 N N . THR A 1 85 ? 6.899 -7.787 -10.418 1.00 79.50 85 THR A N 1
ATOM 663 C CA . THR A 1 85 ? 6.211 -7.982 -11.708 1.00 79.50 85 THR A CA 1
ATOM 664 C C . THR A 1 85 ? 5.981 -6.700 -12.497 1.00 79.50 85 THR A C 1
ATOM 666 O O . THR A 1 85 ? 6.048 -6.717 -13.723 1.00 79.50 85 THR A O 1
ATOM 669 N N . SER A 1 86 ? 5.719 -5.580 -11.823 1.00 78.94 86 SER A N 1
ATOM 670 C CA . SER A 1 86 ? 5.015 -4.449 -12.443 1.00 78.94 86 SER A CA 1
ATOM 671 C C . SER A 1 86 ? 5.838 -3.168 -12.557 1.00 78.94 86 SER A C 1
ATOM 673 O O . SER A 1 86 ? 5.344 -2.160 -13.048 1.00 78.94 86 SER A O 1
ATOM 675 N N . MET A 1 87 ? 7.118 -3.203 -12.176 1.00 79.50 87 MET A N 1
ATOM 676 C CA . MET A 1 87 ? 8.051 -2.100 -12.445 1.00 79.50 87 MET A CA 1
ATOM 677 C C . MET A 1 87 ? 8.347 -1.908 -13.937 1.00 79.50 87 MET A C 1
ATOM 679 O O . MET A 1 87 ? 8.796 -0.833 -14.327 1.00 79.50 87 MET A O 1
ATOM 683 N N . VAL A 1 88 ? 8.154 -2.952 -14.749 1.00 78.94 88 VAL A N 1
ATOM 684 C CA . VAL A 1 88 ? 8.333 -2.907 -16.209 1.00 78.94 88 VAL A CA 1
ATOM 685 C C . VAL A 1 88 ? 6.993 -2.693 -16.912 1.00 78.94 88 VAL A C 1
ATOM 687 O O . VAL A 1 88 ? 6.934 -1.945 -17.884 1.00 78.94 88 VAL A O 1
ATOM 690 N N . ASP A 1 89 ? 5.925 -3.308 -16.399 1.00 83.31 89 ASP A N 1
ATOM 691 C CA . ASP A 1 89 ? 4.572 -3.194 -16.937 1.00 83.31 89 ASP A CA 1
ATOM 692 C C . ASP A 1 89 ? 3.535 -3.095 -15.807 1.00 83.31 89 ASP A C 1
ATOM 694 O O . ASP A 1 89 ? 3.162 -4.088 -15.182 1.00 83.31 89 ASP A O 1
ATOM 698 N N . GLU A 1 90 ? 3.050 -1.878 -15.547 1.00 87.12 90 GLU A N 1
ATOM 699 C CA . GLU A 1 90 ? 2.060 -1.617 -14.496 1.00 87.12 90 GLU A CA 1
ATOM 700 C C . GLU A 1 90 ? 0.691 -2.261 -14.779 1.00 87.12 90 GLU A C 1
ATOM 702 O O . GLU A 1 90 ? -0.115 -2.393 -13.852 1.00 87.12 90 GLU A O 1
ATOM 707 N N . THR A 1 91 ? 0.409 -2.675 -16.023 1.00 86.12 91 THR A N 1
ATOM 708 C CA . THR A 1 91 ? -0.887 -3.275 -16.387 1.00 86.12 91 THR A CA 1
ATOM 709 C C . THR A 1 91 ? -1.121 -4.605 -15.672 1.00 86.12 91 THR A C 1
ATOM 711 O O . THR A 1 91 ? -2.236 -4.866 -15.224 1.00 86.12 91 THR A O 1
ATOM 714 N N . VAL A 1 92 ? -0.049 -5.365 -15.422 1.00 85.00 92 VAL A N 1
ATOM 715 C CA . VAL A 1 92 ? -0.085 -6.654 -14.715 1.00 85.00 92 VAL A CA 1
ATOM 716 C C . VAL A 1 92 ? -0.672 -6.509 -13.312 1.00 85.00 92 VAL A C 1
ATOM 718 O O . VAL A 1 92 ? -1.553 -7.273 -12.917 1.00 85.00 92 VAL A O 1
ATOM 721 N N . LEU A 1 93 ? -0.220 -5.510 -12.549 1.00 86.56 93 LEU A N 1
ATOM 722 C CA . LEU A 1 93 ? -0.800 -5.218 -11.241 1.00 86.56 93 LEU A CA 1
ATOM 723 C C . LEU A 1 93 ? -2.141 -4.494 -11.368 1.00 86.56 93 LEU A C 1
ATOM 725 O O . LEU A 1 93 ? -3.031 -4.716 -10.548 1.00 86.56 93 LEU A O 1
ATOM 729 N N . ALA A 1 94 ? -2.312 -3.639 -12.381 1.00 87.38 94 ALA A N 1
ATOM 730 C CA . ALA A 1 94 ? -3.554 -2.906 -12.588 1.00 87.38 94 ALA A CA 1
ATOM 731 C C . ALA A 1 94 ? -4.755 -3.845 -12.776 1.00 87.38 94 ALA A C 1
ATOM 733 O O . ALA A 1 94 ? -5.829 -3.517 -12.265 1.00 87.38 94 ALA A O 1
ATOM 734 N N . ASP A 1 95 ? -4.573 -4.989 -13.430 1.00 87.00 95 ASP A N 1
ATOM 735 C CA . ASP A 1 95 ? -5.618 -5.993 -13.664 1.00 87.00 95 ASP A CA 1
ATOM 736 C C . ASP A 1 95 ? -6.018 -6.766 -12.396 1.00 87.00 95 ASP A C 1
ATOM 738 O O . ASP A 1 95 ? -7.089 -7.370 -12.350 1.00 87.00 95 ASP A O 1
ATOM 742 N N . LYS A 1 96 ? -5.204 -6.711 -11.332 1.00 85.81 96 LYS A N 1
ATOM 743 C CA . LYS A 1 96 ? -5.525 -7.326 -10.031 1.00 85.81 96 LYS A CA 1
ATOM 744 C C . LYS A 1 96 ? -6.413 -6.455 -9.146 1.00 85.81 96 LYS A C 1
ATOM 746 O O . LYS A 1 96 ? -6.981 -6.956 -8.176 1.00 85.81 96 LYS A O 1
ATOM 751 N N . PHE A 1 97 ? -6.514 -5.156 -9.435 1.00 87.94 97 PHE A N 1
ATOM 752 C CA . PHE A 1 97 ? -7.408 -4.279 -8.683 1.00 87.94 97 PHE A CA 1
ATOM 753 C C . PHE A 1 97 ? -8.871 -4.651 -8.964 1.00 87.94 97 PHE A C 1
ATOM 755 O O . PHE A 1 97 ? -9.215 -4.904 -10.119 1.00 87.94 97 PHE A O 1
ATOM 762 N N . PRO A 1 98 ? -9.756 -4.607 -7.952 1.00 88.19 98 PRO A N 1
ATOM 763 C CA . PRO A 1 98 ? -11.184 -4.805 -8.161 1.00 88.19 98 PRO A CA 1
ATOM 764 C C . PRO A 1 98 ? -11.743 -3.827 -9.210 1.00 88.19 98 PRO A C 1
ATOM 766 O O . PRO A 1 98 ? -11.301 -2.674 -9.257 1.00 88.19 98 PRO A O 1
ATOM 769 N N . PRO A 1 99 ? -12.732 -4.240 -10.022 1.00 86.12 99 PRO A N 1
ATOM 770 C CA . PRO A 1 99 ? -13.300 -3.392 -11.074 1.00 86.12 99 PRO A CA 1
ATOM 771 C C . PRO A 1 99 ? -13.918 -2.100 -10.522 1.00 86.12 99 PRO A C 1
ATOM 773 O O . PRO A 1 99 ? -13.799 -1.047 -11.146 1.00 86.12 99 PRO A O 1
ATOM 776 N N . ASP A 1 100 ? -14.494 -2.162 -9.319 1.00 87.56 100 ASP A N 1
ATOM 777 C CA . ASP A 1 100 ? -15.136 -1.022 -8.654 1.00 87.56 100 ASP A CA 1
ATOM 778 C C . ASP A 1 100 ? -14.162 -0.171 -7.824 1.00 87.56 100 ASP A C 1
ATOM 780 O O . ASP A 1 100 ? -14.564 0.788 -7.162 1.00 87.56 100 ASP A O 1
ATOM 784 N N . PHE A 1 101 ? -12.865 -0.494 -7.849 1.00 88.06 101 PHE A N 1
ATOM 785 C CA . PHE A 1 101 ? -11.871 0.210 -7.053 1.00 88.06 101 PHE A CA 1
ATOM 786 C C . PHE A 1 101 ? -11.699 1.654 -7.535 1.00 88.06 101 PHE A C 1
ATOM 788 O O . PHE A 1 101 ? -11.478 1.923 -8.724 1.00 88.06 101 PHE A O 1
ATOM 795 N N . LYS A 1 102 ? -11.745 2.617 -6.607 1.00 88.06 102 LYS A N 1
ATOM 796 C CA . LYS A 1 102 ? -11.687 4.046 -6.944 1.00 88.06 102 LYS A CA 1
ATOM 797 C C . LYS A 1 102 ? -10.459 4.403 -7.781 1.00 88.06 102 LYS A C 1
ATOM 799 O O . LYS A 1 102 ? -9.315 4.328 -7.331 1.00 88.06 102 LYS A O 1
ATOM 804 N N . LYS A 1 103 ? -10.705 4.928 -8.986 1.00 88.69 103 LYS A N 1
ATOM 80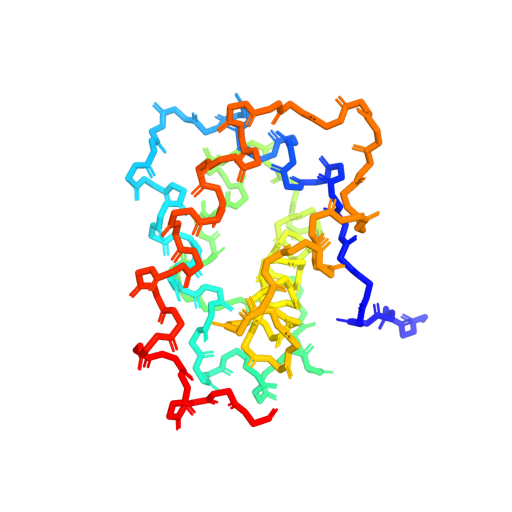5 C CA . LYS A 1 103 ? -9.658 5.316 -9.949 1.00 88.69 103 LYS A CA 1
ATOM 806 C C . LYS A 1 103 ? -8.630 6.291 -9.367 1.00 88.69 103 LYS A C 1
ATOM 808 O O . LYS A 1 103 ? -7.436 6.110 -9.574 1.00 88.69 103 LYS A O 1
ATOM 813 N N . GLN A 1 104 ? -9.079 7.303 -8.619 1.00 85.81 104 GLN A N 1
ATOM 814 C CA . GLN A 1 104 ? -8.176 8.281 -7.994 1.00 85.81 104 GLN A CA 1
ATOM 815 C C . GLN A 1 104 ? -7.236 7.628 -6.974 1.00 85.81 104 GLN A C 1
ATOM 817 O O . GLN A 1 104 ? -6.054 7.967 -6.923 1.00 85.81 104 GLN A O 1
ATOM 822 N N . LEU A 1 105 ? -7.751 6.667 -6.203 1.00 85.94 105 LEU A N 1
ATOM 823 C CA . LEU A 1 105 ? -6.966 5.917 -5.234 1.00 85.94 105 LEU A CA 1
ATOM 824 C C . LEU A 1 105 ? -5.965 4.994 -5.935 1.00 85.94 105 LEU A C 1
ATOM 826 O O . LEU A 1 105 ? -4.787 4.996 -5.589 1.00 85.94 105 LEU A O 1
ATOM 830 N N . LYS A 1 106 ? -6.401 4.283 -6.981 1.00 88.81 106 LYS A N 1
ATOM 831 C CA . LYS A 1 106 ? -5.515 3.468 -7.825 1.00 88.81 106 LYS A CA 1
ATOM 832 C C . LYS A 1 106 ? -4.342 4.298 -8.352 1.00 88.81 106 LYS A C 1
ATOM 834 O O . LYS A 1 106 ? -3.189 3.929 -8.154 1.00 88.81 106 LYS A O 1
ATOM 839 N N . SER A 1 107 ? -4.617 5.463 -8.945 1.00 89.75 107 SER A N 1
ATOM 840 C CA . SER A 1 107 ? -3.574 6.372 -9.442 1.00 89.75 107 SER A CA 1
ATOM 841 C C . SER A 1 107 ? -2.635 6.870 -8.341 1.00 89.75 107 SER A C 1
ATOM 843 O O . SER A 1 107 ? -1.434 6.996 -8.581 1.00 89.75 107 SER A O 1
ATOM 845 N N . PHE A 1 108 ? -3.155 7.140 -7.140 1.00 87.19 108 PHE A N 1
ATOM 846 C CA . PHE A 1 108 ? -2.327 7.500 -5.992 1.00 87.19 108 PHE A CA 1
ATOM 847 C C . PHE A 1 108 ? -1.393 6.352 -5.597 1.00 87.19 108 PHE A C 1
ATOM 849 O O . PHE A 1 108 ? -0.192 6.578 -5.485 1.00 87.19 108 PHE A O 1
ATOM 856 N N . LEU A 1 109 ? -1.909 5.129 -5.450 1.00 89.19 109 LEU A N 1
ATOM 857 C CA . LEU A 1 109 ? -1.112 3.958 -5.074 1.00 89.19 109 LEU A CA 1
ATOM 858 C C . LEU A 1 109 ? 0.014 3.699 -6.078 1.00 89.19 109 LEU A C 1
ATOM 860 O O . LEU A 1 109 ? 1.157 3.541 -5.665 1.00 89.19 109 LEU A O 1
ATOM 864 N N . PHE A 1 110 ? -0.264 3.751 -7.385 1.00 91.19 110 PHE A N 1
ATOM 865 C CA . PHE A 1 110 ? 0.779 3.625 -8.413 1.00 91.19 110 PHE A CA 1
ATOM 866 C C . PHE A 1 110 ? 1.816 4.748 -8.357 1.00 91.19 110 PHE A C 1
ATOM 868 O O . PHE A 1 110 ? 2.997 4.520 -8.611 1.00 91.19 110 PHE A O 1
ATOM 875 N N . LYS A 1 111 ? 1.414 5.974 -8.003 1.00 90.19 111 LYS A N 1
ATOM 876 C CA . LYS A 1 111 ? 2.378 7.054 -7.764 1.00 90.19 111 LYS A CA 1
ATOM 877 C C . LYS A 1 111 ? 3.297 6.717 -6.584 1.00 90.19 111 LYS A C 1
ATOM 879 O O . LYS A 1 111 ? 4.509 6.833 -6.734 1.00 90.19 111 LYS A O 1
ATOM 884 N N . GLN A 1 112 ? 2.740 6.261 -5.461 1.00 87.75 112 GLN A N 1
ATOM 885 C CA . GLN A 1 112 ? 3.543 5.917 -4.284 1.00 87.75 112 GLN A CA 1
ATOM 886 C C . GLN A 1 112 ? 4.439 4.705 -4.521 1.00 87.75 112 GLN A C 1
ATOM 888 O O . GLN A 1 112 ? 5.602 4.718 -4.135 1.00 87.75 112 GLN A O 1
ATOM 893 N N . MET A 1 113 ? 3.942 3.687 -5.222 1.00 90.31 113 MET A N 1
ATOM 894 C CA . MET A 1 113 ? 4.740 2.531 -5.620 1.00 90.31 113 MET A CA 1
ATOM 895 C C . MET A 1 113 ? 5.948 2.941 -6.462 1.00 90.31 113 MET A C 1
ATOM 897 O O . MET A 1 113 ? 7.062 2.533 -6.151 1.00 90.31 113 MET A O 1
ATOM 901 N N . ARG A 1 114 ? 5.771 3.811 -7.464 1.00 90.25 114 ARG A N 1
ATOM 902 C CA . ARG A 1 114 ? 6.883 4.328 -8.282 1.00 90.25 114 ARG A CA 1
ATOM 903 C C . ARG A 1 114 ? 7.934 5.080 -7.476 1.00 90.25 114 ARG A C 1
ATOM 905 O O . ARG A 1 114 ? 9.119 4.952 -7.764 1.00 90.25 114 ARG A O 1
ATOM 912 N N . GLU A 1 115 ? 7.500 5.869 -6.502 1.00 87.56 115 GLU A N 1
ATOM 913 C CA . GLU A 1 115 ? 8.392 6.688 -5.682 1.00 87.56 115 GLU A CA 1
ATOM 914 C C . GLU A 1 115 ? 9.167 5.850 -4.660 1.00 87.56 115 GLU A C 1
ATOM 916 O O . GLU A 1 115 ? 10.365 6.046 -4.462 1.00 87.56 115 GLU A O 1
ATOM 921 N N . VAL A 1 116 ? 8.491 4.884 -4.042 1.00 84.81 116 VAL A N 1
ATOM 922 C CA . VAL A 1 116 ? 9.029 4.120 -2.917 1.00 84.81 116 VAL A CA 1
ATOM 923 C C . VAL A 1 116 ? 9.764 2.862 -3.393 1.00 84.81 116 VAL A C 1
ATOM 925 O O . VAL A 1 116 ? 10.802 2.528 -2.834 1.00 84.81 116 VAL A O 1
ATOM 928 N N . ALA A 1 117 ? 9.333 2.194 -4.469 1.00 85.56 117 ALA A N 1
ATOM 929 C CA . ALA A 1 117 ? 9.969 0.964 -4.964 1.00 85.56 117 ALA A CA 1
ATOM 930 C C . ALA A 1 117 ? 11.499 1.049 -5.170 1.00 85.56 117 ALA A C 1
ATOM 932 O O . ALA A 1 117 ? 12.185 0.100 -4.781 1.00 85.56 117 ALA A O 1
ATOM 933 N N . PRO A 1 118 ? 12.083 2.141 -5.713 1.00 82.69 118 PRO A N 1
ATOM 934 C CA . PRO A 1 118 ? 13.538 2.277 -5.822 1.00 82.69 118 PRO A CA 1
A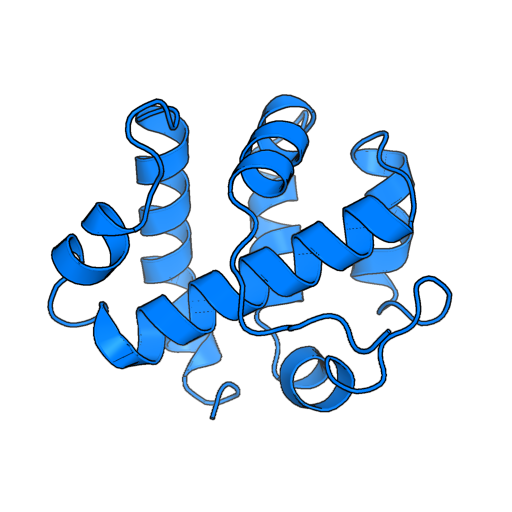TOM 935 C C . PRO A 1 118 ? 14.254 2.286 -4.466 1.00 82.69 118 PRO A C 1
ATOM 937 O O . PRO A 1 118 ? 15.361 1.766 -4.363 1.00 82.69 118 PRO A O 1
ATOM 940 N N . LEU A 1 119 ? 13.617 2.846 -3.431 1.00 77.69 119 LEU A N 1
ATOM 941 C CA . LEU A 1 119 ? 14.140 2.890 -2.063 1.00 77.69 119 LEU A CA 1
ATOM 942 C C . LEU A 1 119 ? 14.049 1.522 -1.376 1.00 77.69 119 LEU A C 1
ATOM 944 O O . LEU A 1 119 ? 14.845 1.227 -0.490 1.00 77.69 119 LEU A O 1
ATOM 948 N N . MET A 1 120 ? 13.080 0.698 -1.786 1.00 73.38 120 MET A N 1
ATOM 949 C CA . MET A 1 120 ? 12.742 -0.559 -1.109 1.00 73.38 120 MET A CA 1
ATOM 950 C C . MET A 1 120 ? 13.294 -1.803 -1.789 1.00 73.38 120 MET A C 1
ATOM 952 O O . MET A 1 120 ? 13.401 -2.841 -1.143 1.00 73.38 120 MET A O 1
ATOM 956 N N . LYS A 1 121 ? 13.710 -1.708 -3.054 1.00 67.38 121 LYS A N 1
ATOM 957 C CA . LYS A 1 121 ? 14.343 -2.805 -3.806 1.00 67.38 121 LYS A CA 1
ATOM 958 C C . LYS A 1 121 ? 15.586 -3.392 -3.130 1.00 67.38 121 LYS A C 1
ATOM 960 O O . LYS A 1 121 ? 15.944 -4.530 -3.397 1.00 67.38 121 LYS A O 1
ATOM 965 N N . THR A 1 122 ? 16.257 -2.621 -2.281 1.00 65.62 122 THR A N 1
ATOM 966 C CA . THR A 1 122 ? 17.412 -3.070 -1.489 1.00 65.62 122 THR A CA 1
ATOM 967 C C . THR A 1 122 ? 17.019 -3.862 -0.240 1.00 65.62 122 THR A C 1
ATOM 969 O O . THR A 1 122 ? 17.877 -4.503 0.361 1.00 65.62 122 THR A O 1
ATOM 972 N N . TYR A 1 123 ? 15.747 -3.804 0.161 1.00 61.75 123 TYR A N 1
ATOM 973 C CA . TYR A 1 123 ? 15.235 -4.332 1.425 1.00 61.75 123 TYR A CA 1
ATOM 974 C C . TYR A 1 123 ? 14.170 -5.419 1.257 1.00 61.75 123 TYR A C 1
ATOM 976 O O . TYR A 1 123 ? 14.001 -6.224 2.165 1.00 61.75 123 TYR A O 1
ATOM 984 N N . ILE A 1 124 ? 13.452 -5.417 0.134 1.00 60.84 124 ILE A N 1
ATOM 985 C CA . ILE A 1 124 ? 12.446 -6.416 -0.227 1.00 60.84 124 ILE A CA 1
ATOM 986 C C . ILE A 1 124 ? 13.125 -7.460 -1.119 1.00 60.84 124 ILE A C 1
ATOM 988 O O . ILE A 1 124 ? 13.567 -7.117 -2.219 1.00 60.84 124 ILE A O 1
ATOM 992 N N . GLN A 1 125 ? 13.213 -8.704 -0.634 1.00 53.22 125 GLN A N 1
ATOM 993 C CA . GLN A 1 125 ? 13.675 -9.870 -1.403 1.00 53.22 125 GLN A CA 1
ATOM 994 C C . GLN A 1 125 ? 12.500 -10.727 -1.892 1.00 53.22 125 GLN A C 1
ATOM 996 O O . GLN A 1 125 ? 11.467 -10.849 -1.179 1.00 53.22 125 GLN A O 1
#

InterPro domains:
  IPR048676 COMMD9, N-terminal domain [PF20923] (51-106)

Foldseek 3Di:
DQDPLLDQDLVLLLLQVVLAPDPVLVLLLLLLLLALVCLVCLNVDDLVDDPPSLV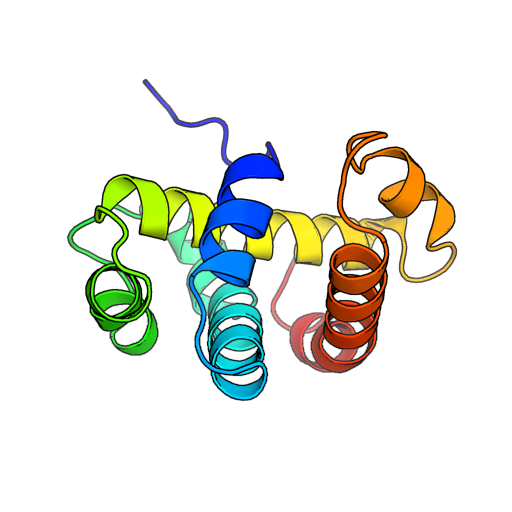CSCVNSVHDSVSSNSNSSNSNSLLLCCLPPPVVPVVVSVVVRDPPRDPVSVVSSVVSSVVNSVVRVVRRD

pLDDT: mean 76.94, std 12.45, range [29.48, 91.19]